Protein AF-A0A6V7W7N7-F1 (afdb_monomer_lite)

Foldseek 3Di:
DDPPQQDWDWDWDPDDPVDHIDIDTDCCSVPVDDLVCLCVVLVNPADAPLFDQCQCPDPVQAPDKDQFDDDCVSRVLVPDDPVSNVVVVVVCVVGGRHIDHNVVRVVVNVVSSVVSSVVSVVSSVVVVCVVPDDDPPPPPPDD

pLDDT: mean 85.54, std 13.91, range [35.19, 95.75]

Organism: Meloidogyne enterolobii (NCBI:txid390850)

Sequence (143 aa):
MIRRGNKLYELKVPKTHKSNEVIFRDSYNICPVALGQLVGAFDLQIQEKQFFPHMANNYNNYDITLPELPQKSEYLYGGMTPEKQKKFDQWYEQEKCNTFCLNEALAEYCLNDVQILTEALLAFRDKFMEISRPKNNTRSFRH

Radius of gyration: 22.19 Å; chains: 1; bounding box: 54×32×79 Å

Structure (mmCIF, N/CA/C/O backbone):
data_AF-A0A6V7W7N7-F1
#
_entry.id   AF-A0A6V7W7N7-F1
#
loop_
_atom_site.group_PDB
_atom_site.id
_atom_site.type_symbol
_atom_site.label_atom_id
_atom_site.label_alt_id
_atom_site.label_comp_id
_atom_site.label_asym_id
_atom_site.label_entity_id
_atom_site.label_seq_id
_atom_site.pdbx_PDB_ins_code
_atom_site.Cartn_x
_atom_site.Cartn_y
_atom_site.Cartn_z
_atom_site.occupancy
_atom_site.B_iso_or_equiv
_atom_site.auth_seq_id
_atom_site.auth_comp_id
_atom_site.auth_asym_id
_atom_site.auth_atom_id
_atom_site.pdbx_PDB_model_num
ATOM 1 N N . MET A 1 1 ? 15.776 20.511 -29.974 1.00 38.12 1 MET A N 1
ATOM 2 C CA . MET A 1 1 ? 14.855 19.452 -29.502 1.00 38.12 1 MET A CA 1
ATOM 3 C C . MET A 1 1 ? 15.416 18.864 -28.213 1.00 38.12 1 MET A C 1
ATOM 5 O O . MET A 1 1 ? 16.333 18.057 -28.267 1.00 38.12 1 MET A O 1
ATOM 9 N N . ILE A 1 2 ? 14.953 19.333 -27.052 1.00 35.19 2 ILE A N 1
ATOM 10 C CA . ILE A 1 2 ? 15.445 18.846 -25.756 1.00 35.19 2 ILE A CA 1
ATOM 11 C C . ILE A 1 2 ? 14.684 17.559 -25.430 1.00 35.19 2 ILE A C 1
ATOM 13 O O . ILE A 1 2 ? 13.539 17.610 -24.990 1.00 35.19 2 ILE A O 1
ATOM 17 N N . ARG A 1 3 ? 15.306 16.397 -25.652 1.00 40.59 3 ARG A N 1
ATOM 18 C CA . ARG A 1 3 ? 14.827 15.135 -25.077 1.00 40.59 3 ARG A CA 1
ATOM 19 C C . ARG A 1 3 ? 15.234 15.118 -23.606 1.00 40.59 3 ARG A C 1
ATOM 21 O O . ARG A 1 3 ? 16.334 14.687 -23.276 1.00 40.59 3 ARG A O 1
ATOM 28 N N . ARG A 1 4 ? 14.375 15.618 -22.716 1.00 43.69 4 ARG A N 1
ATOM 29 C CA . ARG A 1 4 ? 14.495 15.311 -21.284 1.00 43.69 4 ARG A CA 1
ATOM 30 C C . ARG A 1 4 ? 14.024 13.866 -21.100 1.00 43.69 4 ARG A C 1
ATOM 32 O O . ARG A 1 4 ? 12.854 13.634 -20.835 1.00 43.69 4 ARG A O 1
ATOM 39 N N . GLY A 1 5 ? 14.908 12.905 -21.373 1.00 53.19 5 GLY A N 1
ATOM 40 C CA . GLY A 1 5 ? 14.663 11.501 -21.038 1.00 53.19 5 GLY A CA 1
ATOM 41 C C . GLY A 1 5 ? 14.492 11.342 -19.526 1.00 53.19 5 GLY A C 1
ATOM 42 O O . GLY A 1 5 ? 15.041 12.147 -18.767 1.00 53.19 5 GLY A O 1
ATOM 43 N N . ASN A 1 6 ? 13.725 10.335 -19.100 1.00 57.12 6 ASN A N 1
ATOM 44 C CA . ASN A 1 6 ? 13.550 10.008 -17.685 1.00 57.12 6 ASN A CA 1
ATOM 45 C C . ASN A 1 6 ? 14.922 9.898 -17.008 1.00 57.12 6 ASN A C 1
ATOM 47 O O . ASN A 1 6 ? 15.801 9.169 -17.473 1.00 57.12 6 ASN A O 1
ATOM 51 N N . LYS A 1 7 ? 15.122 10.664 -15.931 1.00 61.66 7 LYS A N 1
ATOM 52 C CA . LYS A 1 7 ? 16.329 10.568 -15.111 1.00 61.66 7 LYS A CA 1
ATOM 53 C C . LYS A 1 7 ? 16.205 9.297 -14.282 1.00 61.66 7 LYS A C 1
ATOM 55 O O . LYS A 1 7 ? 15.437 9.262 -13.333 1.00 61.66 7 LYS A O 1
ATOM 60 N N . LEU A 1 8 ? 16.928 8.250 -14.660 1.00 66.06 8 LEU A N 1
ATOM 61 C CA . LEU A 1 8 ? 16.992 7.038 -13.855 1.00 66.06 8 LEU A CA 1
ATOM 62 C C . LEU A 1 8 ? 17.896 7.304 -12.648 1.00 66.06 8 LEU A C 1
ATOM 64 O O . LEU A 1 8 ? 19.111 7.431 -12.800 1.00 66.06 8 LEU A O 1
ATOM 68 N N . TYR A 1 9 ? 17.303 7.402 -11.462 1.00 73.25 9 TYR A N 1
ATOM 69 C CA . TYR A 1 9 ? 18.055 7.383 -10.213 1.00 73.25 9 TYR A CA 1
ATOM 70 C C . TYR A 1 9 ? 18.380 5.927 -9.865 1.00 73.25 9 TYR A C 1
ATOM 72 O O . TYR A 1 9 ? 17.480 5.114 -9.645 1.00 73.25 9 TYR A O 1
ATOM 80 N N . GLU A 1 10 ? 19.671 5.598 -9.869 1.00 82.25 10 GLU A N 1
ATOM 81 C CA . GLU A 1 10 ? 20.185 4.266 -9.555 1.00 82.25 10 GLU A CA 1
ATOM 82 C C . GLU A 1 10 ? 21.203 4.375 -8.416 1.00 82.25 10 GLU A C 1
ATOM 84 O O . GLU A 1 10 ? 22.182 5.116 -8.517 1.00 82.25 10 GLU A O 1
ATOM 89 N N . LEU A 1 11 ? 20.976 3.631 -7.331 1.00 87.31 11 LEU A N 1
ATOM 90 C CA . LEU A 1 11 ? 21.975 3.423 -6.286 1.00 87.31 11 LEU A CA 1
ATOM 91 C C . LEU A 1 11 ? 22.524 2.011 -6.432 1.00 87.31 11 LEU A C 1
ATOM 93 O O . LEU A 1 11 ? 21.790 1.028 -6.331 1.00 87.31 11 LEU A O 1
ATOM 97 N N . LYS A 1 12 ? 23.831 1.917 -6.647 1.00 90.81 12 LYS A N 1
ATOM 98 C CA . LYS A 1 12 ? 24.519 0.654 -6.874 1.00 90.81 12 LYS A CA 1
ATOM 99 C C . LYS A 1 12 ? 25.432 0.328 -5.700 1.00 90.81 12 LYS A C 1
ATOM 101 O O . LYS A 1 12 ? 26.379 1.060 -5.424 1.00 90.81 12 LYS A O 1
ATOM 106 N N . VAL A 1 13 ? 25.169 -0.797 -5.045 1.00 92.12 13 VAL A N 1
ATOM 107 C CA . VAL A 1 13 ? 26.063 -1.399 -4.055 1.00 92.12 13 VAL A CA 1
ATOM 108 C C . VAL A 1 13 ? 26.880 -2.470 -4.778 1.00 92.12 13 VAL A C 1
ATOM 110 O O . VAL A 1 13 ? 26.313 -3.483 -5.199 1.00 92.12 13 VAL A O 1
ATOM 113 N N . PRO A 1 14 ? 28.189 -2.252 -4.994 1.00 90.06 14 PRO A N 1
ATOM 114 C CA . PRO A 1 14 ? 29.004 -3.164 -5.779 1.00 90.06 14 PRO A CA 1
ATOM 115 C C . PRO A 1 14 ? 29.182 -4.505 -5.065 1.00 90.06 14 PRO A C 1
ATOM 117 O O . PRO A 1 14 ? 29.163 -4.598 -3.836 1.00 90.06 14 PRO A O 1
ATOM 120 N N . LYS A 1 15 ? 29.406 -5.549 -5.864 1.00 94.25 15 LYS A N 1
ATOM 121 C CA . LYS A 1 15 ? 29.745 -6.880 -5.364 1.00 94.25 15 LYS A CA 1
ATOM 122 C C . LYS A 1 15 ? 30.997 -6.819 -4.485 1.00 94.25 15 LYS A C 1
ATOM 124 O O . LYS A 1 15 ? 31.994 -6.201 -4.857 1.00 94.25 15 LYS A O 1
ATOM 129 N N . THR A 1 16 ? 30.973 -7.532 -3.365 1.00 93.25 16 THR A N 1
ATOM 130 C CA . THR A 1 16 ? 32.163 -7.787 -2.544 1.00 93.25 16 THR A CA 1
ATOM 131 C C . THR A 1 16 ? 32.495 -9.278 -2.554 1.00 93.25 16 THR A C 1
ATOM 133 O O . THR A 1 16 ? 31.750 -10.097 -3.092 1.00 93.25 16 THR A O 1
ATOM 136 N N . HIS A 1 17 ? 33.594 -9.676 -1.912 1.00 90.75 17 HIS A N 1
ATOM 137 C CA . HIS A 1 17 ? 33.873 -11.099 -1.687 1.00 90.75 17 HIS A CA 1
ATOM 138 C C . HIS A 1 17 ? 32.817 -11.799 -0.810 1.00 90.75 17 HIS A C 1
ATOM 140 O O . HIS A 1 17 ? 32.744 -13.023 -0.829 1.00 90.75 17 HIS A O 1
ATOM 146 N N . LYS A 1 18 ? 32.009 -11.045 -0.049 1.00 92.06 18 LYS A N 1
ATOM 147 C CA . LYS A 1 18 ? 31.011 -11.574 0.896 1.00 92.06 18 LYS A CA 1
ATOM 148 C C . LYS A 1 18 ? 29.558 -11.321 0.475 1.00 92.06 18 LYS A C 1
ATOM 150 O O . LYS A 1 18 ? 28.654 -11.817 1.137 1.00 92.06 18 LYS A O 1
ATOM 155 N N . SER A 1 19 ? 29.311 -10.547 -0.583 1.00 89.50 19 SER A N 1
ATOM 156 C CA . SER A 1 19 ? 27.960 -10.134 -0.978 1.00 89.50 19 SER A CA 1
ATOM 157 C C . SER A 1 19 ? 27.835 -9.912 -2.482 1.00 89.50 19 SER A C 1
ATOM 159 O O . SER A 1 19 ? 28.779 -9.477 -3.142 1.00 89.50 19 SER A O 1
ATOM 161 N N . ASN A 1 20 ? 26.643 -10.181 -3.014 1.00 93.25 20 ASN A N 1
ATOM 162 C CA . ASN A 1 20 ? 26.303 -9.879 -4.401 1.00 93.25 20 ASN A CA 1
ATOM 163 C C . ASN A 1 20 ? 26.120 -8.374 -4.626 1.00 93.25 20 ASN A C 1
ATOM 165 O O . ASN A 1 20 ? 25.958 -7.598 -3.685 1.00 93.25 20 ASN A O 1
ATOM 169 N N . GLU A 1 21 ? 26.152 -7.984 -5.898 1.00 95.00 21 GLU A N 1
ATOM 170 C CA . GLU A 1 21 ? 25.774 -6.641 -6.322 1.00 95.00 21 GLU A CA 1
ATOM 171 C C . GLU A 1 21 ? 24.279 -6.410 -6.075 1.00 95.00 21 GLU A C 1
ATOM 173 O O . GLU A 1 21 ? 23.456 -7.275 -6.379 1.00 95.00 21 GLU A O 1
ATOM 178 N N . VAL A 1 22 ? 23.939 -5.236 -5.545 1.00 93.12 22 VAL A N 1
ATOM 179 C CA . VAL A 1 22 ? 22.554 -4.800 -5.345 1.00 93.12 22 VAL A CA 1
ATOM 180 C C . VAL A 1 22 ? 22.359 -3.473 -6.057 1.00 93.12 22 VAL A C 1
ATOM 182 O O . VAL A 1 22 ? 23.172 -2.558 -5.926 1.00 93.12 22 VAL A O 1
ATOM 185 N N . ILE A 1 23 ? 21.275 -3.371 -6.817 1.00 90.25 23 ILE A N 1
ATOM 186 C CA . ILE A 1 23 ? 20.918 -2.164 -7.552 1.00 90.25 23 ILE A CA 1
ATOM 187 C C . ILE A 1 23 ? 19.529 -1.731 -7.099 1.00 90.25 23 ILE A C 1
ATOM 189 O O . ILE A 1 23 ? 18.555 -2.451 -7.312 1.00 90.25 23 ILE A O 1
ATOM 193 N N . PHE A 1 24 ? 19.440 -0.544 -6.511 1.00 89.75 24 PHE A N 1
ATOM 194 C CA . PHE A 1 24 ? 18.174 0.094 -6.183 1.00 89.75 24 PHE A CA 1
ATOM 195 C C . PHE A 1 24 ? 17.767 1.003 -7.334 1.00 89.75 24 PHE A C 1
ATOM 197 O O . PHE A 1 24 ? 18.534 1.877 -7.748 1.00 89.75 24 PHE A O 1
ATOM 204 N N . ARG A 1 25 ? 16.553 0.792 -7.838 1.00 88.12 25 ARG A N 1
ATOM 205 C CA . ARG A 1 25 ? 15.942 1.618 -8.876 1.00 88.12 25 ARG A CA 1
ATOM 206 C C . ARG A 1 25 ? 14.614 2.138 -8.377 1.00 88.12 25 ARG A C 1
ATOM 208 O O . ARG A 1 25 ? 13.845 1.398 -7.775 1.00 88.12 25 ARG A O 1
ATOM 215 N N . ASP A 1 26 ? 14.355 3.397 -8.677 1.00 86.69 26 ASP A N 1
ATOM 216 C CA . ASP A 1 26 ? 13.064 4.012 -8.419 1.00 86.69 26 ASP A CA 1
ATOM 217 C C . ASP A 1 26 ? 12.103 3.694 -9.575 1.00 86.69 26 ASP A C 1
ATOM 219 O O . ASP A 1 26 ? 12.321 4.096 -10.726 1.00 86.69 26 ASP A O 1
ATOM 223 N N . SER A 1 27 ? 11.056 2.933 -9.249 1.00 84.50 27 SER A N 1
ATOM 224 C CA . SER A 1 27 ? 10.019 2.486 -10.177 1.00 84.50 27 SER A CA 1
ATOM 225 C C . SER A 1 27 ? 9.266 3.647 -10.819 1.00 84.50 27 SER A C 1
ATOM 227 O O . SER A 1 27 ? 8.857 3.523 -11.973 1.00 84.50 27 SER A O 1
ATOM 229 N N . TYR A 1 28 ? 9.153 4.793 -10.142 1.00 85.19 28 TYR A N 1
ATOM 230 C CA . TYR A 1 28 ? 8.441 5.962 -10.653 1.00 85.19 28 TYR A CA 1
ATOM 231 C C . TYR A 1 28 ? 9.142 6.582 -11.872 1.00 85.19 28 TYR A C 1
ATOM 233 O O . TYR A 1 28 ? 8.486 7.077 -12.788 1.00 85.19 28 TYR A O 1
ATOM 241 N N . ASN A 1 29 ? 10.475 6.474 -11.962 1.00 82.88 29 ASN A N 1
ATOM 242 C CA . ASN A 1 29 ? 11.220 6.921 -13.151 1.00 82.88 29 ASN A CA 1
ATOM 243 C C . ASN A 1 29 ? 10.967 6.040 -14.383 1.00 82.88 29 ASN A C 1
ATOM 245 O O . ASN A 1 29 ? 11.243 6.454 -15.512 1.00 82.88 29 ASN A O 1
ATOM 249 N N . ILE A 1 30 ? 10.484 4.816 -14.172 1.00 78.25 30 ILE A N 1
ATOM 250 C CA . ILE A 1 30 ? 10.193 3.847 -15.231 1.00 78.25 30 ILE A CA 1
ATOM 251 C C . ILE A 1 30 ? 8.709 3.918 -15.600 1.00 78.25 30 ILE A C 1
ATOM 253 O O . ILE A 1 30 ? 8.370 3.979 -16.781 1.00 78.25 30 ILE A O 1
ATOM 257 N N . CYS A 1 31 ? 7.836 3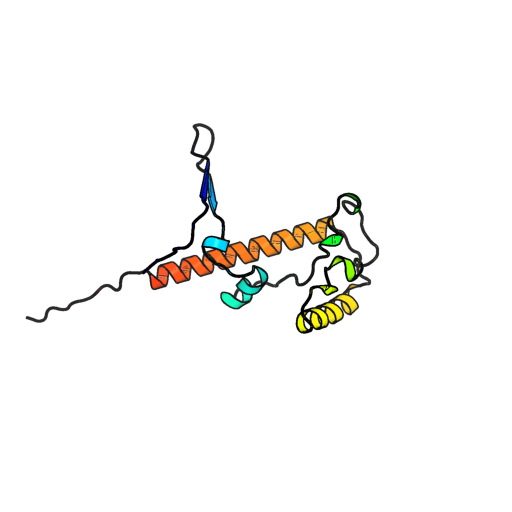.962 -14.594 1.00 82.19 31 CYS A N 1
ATOM 258 C CA . CYS A 1 31 ? 6.391 4.032 -14.732 1.00 82.19 31 CYS A CA 1
ATOM 259 C C . CYS A 1 31 ? 5.845 5.161 -13.836 1.00 82.19 31 CYS A C 1
ATOM 261 O O . CYS A 1 31 ? 5.594 4.930 -12.652 1.00 82.19 31 CYS A O 1
ATOM 263 N N . PRO A 1 32 ? 5.671 6.389 -14.367 1.00 84.06 32 PRO A N 1
ATOM 264 C CA . PRO A 1 32 ? 5.247 7.553 -13.586 1.00 84.06 32 PRO A CA 1
ATOM 265 C C . PRO A 1 32 ? 3.726 7.551 -13.364 1.00 84.06 32 PRO A C 1
ATOM 267 O O . PRO A 1 32 ? 3.010 8.452 -13.798 1.00 84.06 32 PRO A O 1
ATOM 270 N N . VAL A 1 33 ? 3.223 6.502 -12.719 1.00 86.44 33 VAL A N 1
ATOM 271 C CA . VAL A 1 33 ? 1.804 6.279 -12.417 1.00 86.44 33 VAL A CA 1
ATOM 272 C C . VAL A 1 33 ? 1.667 6.048 -10.914 1.00 86.44 33 VAL A C 1
ATOM 274 O O . VAL A 1 33 ? 2.540 5.446 -10.290 1.00 86.44 33 VAL A O 1
ATOM 277 N N . ALA A 1 34 ? 0.594 6.559 -10.308 1.00 87.44 34 ALA A N 1
ATOM 278 C CA . ALA A 1 34 ? 0.325 6.318 -8.893 1.00 87.44 34 ALA A CA 1
ATOM 279 C C . ALA A 1 34 ? 0.081 4.820 -8.641 1.00 87.44 34 ALA A C 1
ATOM 281 O O . ALA A 1 34 ? -0.568 4.164 -9.451 1.00 87.44 34 ALA A O 1
ATOM 282 N N . LEU A 1 35 ? 0.543 4.292 -7.504 1.00 88.12 35 LEU A N 1
ATOM 283 C CA . LEU A 1 35 ? 0.470 2.857 -7.195 1.00 88.12 35 LEU A CA 1
ATOM 284 C C . LEU A 1 35 ? -0.955 2.291 -7.330 1.00 88.12 35 LEU A C 1
ATOM 286 O O . LEU A 1 35 ? -1.163 1.333 -8.067 1.00 88.12 35 LEU A O 1
ATOM 290 N N . GLY A 1 36 ? -1.951 2.959 -6.740 1.00 83.06 36 GLY A N 1
ATOM 291 C CA . GLY A 1 36 ? -3.366 2.569 -6.849 1.00 83.06 36 GLY A CA 1
ATOM 292 C C . GLY A 1 36 ? -3.997 2.763 -8.236 1.00 83.06 36 GLY A C 1
ATOM 293 O O . GLY A 1 36 ? -5.164 2.468 -8.426 1.00 83.06 36 GLY A O 1
ATOM 294 N N . GLN A 1 37 ? -3.271 3.296 -9.221 1.00 88.00 37 GLN A N 1
ATOM 295 C CA . GLN A 1 37 ? -3.721 3.334 -10.619 1.00 88.00 37 GLN A CA 1
ATOM 296 C C . GLN A 1 37 ? -3.076 2.228 -11.463 1.00 88.00 37 GLN A C 1
ATOM 298 O O . GLN A 1 37 ? -3.533 1.972 -12.576 1.00 88.00 37 GLN A O 1
ATOM 303 N N . LEU A 1 38 ? -2.029 1.563 -10.957 1.00 89.88 38 LEU A N 1
ATOM 304 C CA . LEU A 1 38 ? -1.308 0.528 -11.698 1.00 89.88 38 LEU A CA 1
ATOM 305 C C . LEU A 1 38 ? -2.159 -0.719 -11.940 1.00 89.88 38 LEU A C 1
ATOM 307 O O . LEU A 1 38 ? -2.046 -1.315 -13.010 1.00 89.88 38 LEU A O 1
ATOM 311 N N . VAL A 1 39 ? -3.037 -1.072 -10.996 1.00 89.19 39 VAL A N 1
ATOM 312 C CA . VAL A 1 39 ? -3.953 -2.215 -11.129 1.00 89.19 39 VAL A CA 1
ATOM 313 C C . VAL A 1 39 ? -4.826 -2.051 -12.370 1.00 89.19 39 VAL A C 1
ATOM 315 O O . VAL A 1 39 ? -4.797 -2.903 -13.253 1.00 89.19 39 VAL A O 1
ATOM 318 N N . GLY A 1 40 ? -5.514 -0.913 -12.502 1.00 88.12 40 GLY A N 1
ATOM 319 C CA . GLY A 1 40 ? -6.324 -0.615 -13.685 1.00 88.12 40 GLY A CA 1
ATOM 320 C C . GLY A 1 40 ? -5.501 -0.375 -14.956 1.00 88.12 40 GLY A C 1
ATOM 321 O O . GLY A 1 40 ? -5.924 -0.759 -16.042 1.00 88.12 40 GLY A O 1
ATOM 322 N N . ALA A 1 41 ? -4.312 0.229 -14.851 1.00 89.38 41 ALA A N 1
ATOM 323 C CA . ALA A 1 41 ? -3.470 0.524 -16.014 1.00 89.38 41 ALA A CA 1
ATOM 324 C C . ALA A 1 41 ? -2.916 -0.737 -16.704 1.00 89.38 41 ALA A C 1
ATOM 326 O O . ALA A 1 41 ? -2.736 -0.741 -17.924 1.00 89.38 41 ALA A O 1
ATOM 327 N N . PHE A 1 42 ? -2.639 -1.792 -15.933 1.00 89.75 42 PHE A N 1
ATOM 328 C CA . PHE A 1 42 ? -2.115 -3.064 -16.436 1.00 89.75 42 PHE A CA 1
ATOM 329 C C . PHE A 1 42 ? -3.131 -4.212 -16.408 1.00 89.75 42 PHE A C 1
ATOM 331 O O . PHE A 1 42 ? -2.763 -5.321 -16.788 1.00 89.75 42 PHE A O 1
ATOM 338 N N . ASP A 1 43 ? -4.385 -3.941 -16.027 1.00 90.94 43 ASP A N 1
ATOM 339 C CA . ASP A 1 43 ? -5.462 -4.935 -15.888 1.00 90.94 43 ASP A CA 1
ATOM 340 C C . ASP A 1 43 ? -5.083 -6.094 -14.940 1.00 90.94 43 ASP A C 1
ATOM 342 O O . ASP A 1 43 ? -5.286 -7.281 -15.215 1.00 90.94 43 ASP A O 1
ATOM 346 N N . LEU A 1 44 ? -4.450 -5.740 -13.814 1.00 89.62 44 LEU A N 1
ATOM 347 C CA . LEU A 1 44 ? -3.949 -6.701 -12.834 1.00 89.62 44 LEU A CA 1
ATOM 348 C C . LEU A 1 44 ? -5.105 -7.313 -12.038 1.00 89.62 44 LEU A C 1
ATOM 350 O O . LEU A 1 44 ? -5.983 -6.610 -11.542 1.00 89.62 44 LEU A O 1
ATOM 354 N N . GLN A 1 45 ? -5.054 -8.627 -11.827 1.00 89.25 45 GLN A N 1
ATOM 355 C CA . GLN A 1 45 ? -6.038 -9.367 -11.030 1.00 89.25 45 GLN A CA 1
ATOM 356 C C . GLN A 1 45 ? -5.693 -9.314 -9.531 1.00 89.25 45 GLN A C 1
ATOM 358 O O . GLN A 1 45 ? -5.545 -10.343 -8.875 1.00 89.25 45 GLN A O 1
ATOM 363 N N . ILE A 1 46 ? -5.502 -8.104 -8.999 1.00 84.12 46 ILE A N 1
ATOM 364 C CA . ILE A 1 46 ? -5.137 -7.861 -7.598 1.00 84.12 46 ILE A CA 1
ATOM 365 C C . ILE A 1 46 ? -6.259 -7.080 -6.930 1.00 84.12 46 ILE A C 1
ATOM 367 O O . ILE A 1 46 ? -6.705 -6.052 -7.435 1.00 84.12 46 ILE A O 1
ATOM 371 N N . GLN A 1 47 ? -6.696 -7.553 -5.767 1.00 80.50 47 GLN A N 1
ATOM 372 C CA . GLN A 1 47 ? -7.627 -6.804 -4.940 1.00 80.50 47 GLN A CA 1
ATOM 373 C C . GLN A 1 47 ? -6.879 -5.673 -4.230 1.00 80.50 47 GLN A C 1
ATOM 375 O O . GLN A 1 47 ? -5.978 -5.920 -3.428 1.00 80.50 47 GLN A O 1
ATOM 380 N N . GLU A 1 48 ? -7.262 -4.430 -4.512 1.00 72.94 48 GLU A N 1
ATOM 381 C CA . GLU A 1 48 ? -6.745 -3.266 -3.794 1.00 72.94 48 GLU A CA 1
ATOM 382 C C . GLU A 1 48 ? -7.330 -3.207 -2.383 1.00 72.94 48 GLU A C 1
ATOM 384 O O . GLU A 1 48 ? -8.555 -3.228 -2.200 1.00 72.94 48 GLU A O 1
ATOM 389 N N . LYS A 1 49 ? -6.465 -3.060 -1.375 1.00 73.25 49 LYS A N 1
ATOM 390 C CA . LYS A 1 49 ? -6.923 -2.682 -0.039 1.00 73.25 49 LYS A CA 1
ATOM 391 C C . LYS A 1 49 ? -7.180 -1.177 -0.025 1.00 73.25 49 LYS A C 1
ATOM 393 O O . LYS A 1 49 ? -6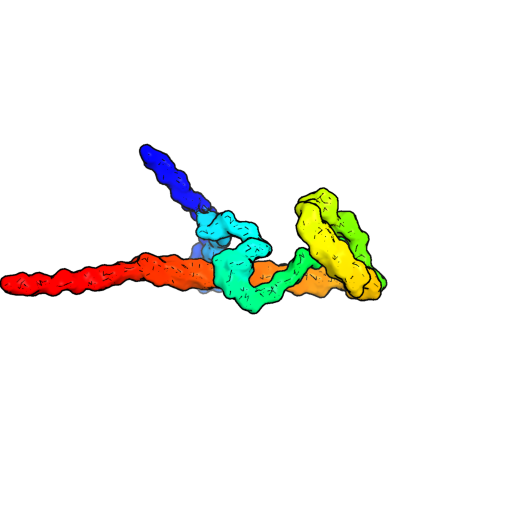.264 -0.365 -0.071 1.00 73.25 49 LYS A O 1
ATOM 398 N N . GLN A 1 50 ? -8.458 -0.809 -0.010 1.00 70.75 50 GLN A N 1
ATOM 399 C CA . GLN A 1 50 ? -8.881 0.534 -0.416 1.00 70.75 50 GLN A CA 1
ATOM 400 C C . GLN A 1 50 ? -8.483 1.650 0.564 1.00 70.75 50 GLN A C 1
ATOM 402 O O . GLN A 1 50 ? -8.251 2.782 0.126 1.00 70.75 50 GLN A O 1
ATOM 407 N N . PHE A 1 51 ? -8.414 1.366 1.872 1.00 90.06 51 PHE A N 1
ATOM 408 C CA . PHE A 1 51 ? -8.270 2.405 2.897 1.00 90.06 51 PHE A CA 1
ATOM 409 C C . PHE A 1 51 ? -7.376 1.978 4.067 1.00 90.06 51 PHE A C 1
ATOM 411 O O . PHE A 1 51 ? -7.609 0.951 4.703 1.00 90.06 51 PHE A O 1
ATOM 418 N N . PHE A 1 52 ? -6.381 2.813 4.380 1.00 92.81 52 PHE A N 1
ATOM 419 C CA . PHE A 1 52 ? -5.478 2.658 5.520 1.00 92.81 52 PHE A CA 1
ATOM 420 C C . PHE A 1 52 ? -5.437 3.958 6.351 1.00 92.81 52 PHE A C 1
ATOM 422 O O . PHE A 1 52 ? -5.403 5.047 5.769 1.00 92.81 52 PHE A O 1
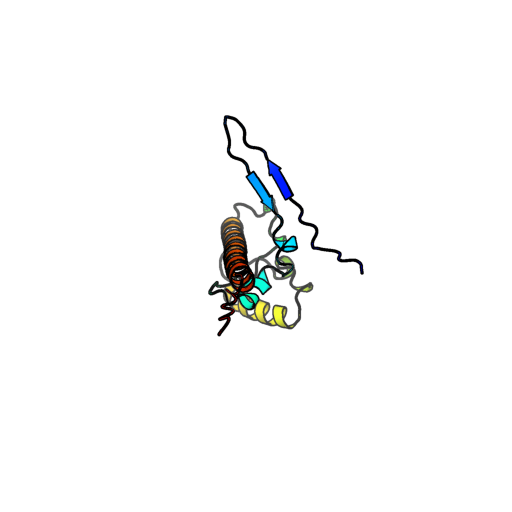ATOM 429 N N . PRO A 1 53 ? -5.462 3.887 7.696 1.00 94.25 53 PRO A N 1
ATOM 430 C CA . PRO A 1 53 ? -5.469 5.065 8.562 1.00 94.25 53 PRO A CA 1
ATOM 431 C C . PRO A 1 53 ? -4.055 5.642 8.711 1.00 94.25 53 PRO A C 1
ATOM 433 O O . PRO A 1 53 ? -3.351 5.388 9.687 1.00 94.25 53 PRO A O 1
ATOM 436 N N . HIS A 1 54 ? -3.621 6.426 7.725 1.00 92.75 54 HIS A N 1
ATOM 437 C CA . HIS A 1 54 ? -2.266 6.981 7.663 1.00 92.75 54 HIS A CA 1
ATOM 438 C C . HIS A 1 54 ? -1.847 7.777 8.908 1.00 92.75 54 HIS A C 1
ATOM 440 O O . HIS A 1 54 ? -0.690 7.688 9.310 1.00 92.75 54 HIS A O 1
ATOM 446 N N . MET A 1 55 ? -2.757 8.531 9.530 1.00 93.00 55 MET A N 1
ATOM 447 C CA . MET A 1 55 ? -2.431 9.333 10.722 1.00 93.00 55 MET A CA 1
ATOM 448 C C . MET A 1 55 ? -2.332 8.482 11.995 1.00 93.00 55 MET A C 1
ATOM 450 O O . MET A 1 55 ? -1.600 8.835 12.924 1.00 93.00 55 MET A O 1
ATOM 454 N N . ALA A 1 56 ? -2.981 7.313 12.003 1.00 91.94 56 ALA A N 1
ATOM 455 C CA . ALA A 1 56 ? -2.891 6.373 13.110 1.00 91.94 56 ALA A CA 1
ATOM 456 C C . ALA A 1 56 ? -1.534 5.655 13.145 1.00 91.94 56 ALA A C 1
ATOM 458 O O . ALA A 1 56 ? -1.212 5.047 14.162 1.00 91.94 56 ALA A O 1
ATOM 459 N N . ASN A 1 57 ? -0.732 5.740 12.075 1.00 91.62 57 ASN A N 1
ATOM 460 C CA . ASN A 1 57 ? 0.606 5.162 11.994 1.00 91.62 57 ASN A CA 1
ATOM 461 C C . ASN A 1 57 ? 1.630 5.971 12.810 1.00 91.62 57 ASN A C 1
ATOM 463 O O . ASN A 1 57 ? 2.478 6.685 12.272 1.00 91.62 57 ASN A O 1
ATOM 467 N N . ASN A 1 58 ? 1.523 5.883 14.131 1.00 89.19 58 ASN A N 1
ATOM 468 C CA . ASN A 1 58 ? 2.430 6.515 15.076 1.00 89.19 58 ASN A CA 1
ATOM 469 C C . ASN A 1 58 ? 2.835 5.522 16.172 1.00 89.19 58 ASN A C 1
ATOM 471 O O . ASN A 1 58 ? 2.136 4.543 16.427 1.00 89.19 58 ASN A O 1
ATOM 475 N N . TYR A 1 59 ? 3.964 5.795 16.835 1.00 87.62 59 TYR A N 1
ATOM 476 C CA . TYR A 1 59 ? 4.559 4.849 17.782 1.00 87.62 59 TYR A CA 1
ATOM 477 C C . TYR A 1 59 ? 3.635 4.476 18.948 1.00 87.62 59 TYR A C 1
ATOM 479 O O . TYR A 1 59 ? 3.681 3.354 19.438 1.00 87.62 59 TYR A O 1
ATOM 487 N N . ASN A 1 60 ? 2.765 5.398 19.360 1.00 88.38 60 ASN A N 1
ATOM 488 C CA . ASN A 1 60 ? 1.859 5.185 20.484 1.00 88.38 60 ASN A CA 1
ATOM 489 C C . ASN A 1 60 ? 0.719 4.216 20.155 1.00 88.38 60 ASN A C 1
ATOM 491 O O . ASN A 1 60 ? 0.072 3.740 21.078 1.00 88.38 60 ASN A O 1
ATOM 495 N N . ASN A 1 61 ? 0.469 3.943 18.872 1.00 88.12 61 ASN A N 1
ATOM 496 C CA . ASN A 1 61 ? -0.600 3.061 18.413 1.00 88.12 61 ASN A CA 1
ATOM 497 C C . ASN A 1 61 ? -0.100 1.655 18.037 1.00 88.12 61 ASN A C 1
ATOM 499 O O . ASN A 1 61 ? -0.916 0.796 17.699 1.00 88.12 61 ASN A O 1
ATOM 503 N N . TYR A 1 62 ? 1.215 1.406 18.068 1.00 89.12 62 TYR A N 1
ATOM 504 C CA . TYR A 1 62 ? 1.758 0.065 17.844 1.00 89.12 62 TYR A CA 1
ATOM 505 C C . TYR A 1 62 ? 1.448 -0.857 19.019 1.00 89.12 62 TYR A C 1
ATOM 507 O O . TYR A 1 62 ? 1.378 -0.421 20.165 1.00 89.12 62 TYR A O 1
ATOM 515 N N . ASP A 1 63 ? 1.262 -2.141 18.710 1.00 91.44 63 ASP A N 1
ATOM 516 C CA . ASP A 1 63 ? 0.950 -3.198 19.683 1.00 91.44 63 ASP A CA 1
ATOM 517 C C . ASP A 1 63 ? -0.356 -2.973 20.475 1.00 91.44 63 ASP A C 1
ATOM 519 O O . ASP A 1 63 ? -0.627 -3.660 21.460 1.00 91.44 63 ASP A O 1
ATOM 523 N N . ILE A 1 64 ? -1.203 -2.043 20.019 1.00 91.25 64 ILE A N 1
ATOM 524 C CA . ILE A 1 64 ? -2.532 -1.780 20.571 1.00 91.25 64 ILE A CA 1
ATOM 525 C C . ILE A 1 64 ? -3.590 -2.324 19.614 1.00 91.25 64 ILE A C 1
ATOM 527 O O . ILE A 1 64 ? -3.569 -2.067 18.410 1.00 91.25 64 ILE A O 1
ATOM 531 N N . THR A 1 65 ? -4.557 -3.048 20.178 1.00 92.94 65 THR A N 1
ATOM 532 C CA . THR A 1 65 ? -5.794 -3.405 19.480 1.00 92.94 65 THR A CA 1
ATOM 533 C C . THR A 1 65 ? -6.895 -2.449 19.910 1.00 92.94 65 THR A C 1
ATOM 535 O O . THR A 1 65 ? -7.237 -2.369 21.091 1.00 92.94 65 THR A O 1
ATOM 538 N N . LEU A 1 66 ? -7.440 -1.711 18.951 1.00 91.69 66 LEU A N 1
ATOM 539 C CA . LEU A 1 66 ? -8.610 -0.873 19.153 1.00 91.69 66 LEU A CA 1
ATOM 540 C C . LEU A 1 66 ? -9.879 -1.729 19.029 1.00 91.69 66 LEU A C 1
ATOM 542 O O . LEU A 1 66 ? -9.926 -2.641 18.197 1.00 91.69 66 LEU A O 1
ATOM 546 N N . PRO A 1 67 ? -10.922 -1.443 19.827 1.00 93.31 67 PRO A N 1
ATOM 547 C CA . PRO A 1 67 ? -12.185 -2.175 19.758 1.00 93.31 67 PRO A CA 1
ATOM 548 C C . PRO A 1 67 ? -12.933 -1.948 18.436 1.00 93.31 67 PRO A C 1
ATOM 550 O O . PRO A 1 67 ? -13.746 -2.777 18.048 1.00 93.31 67 PRO A O 1
ATOM 553 N N . GLU A 1 68 ? -12.648 -0.837 17.759 1.00 94.75 68 GLU A N 1
ATOM 554 C CA . GLU A 1 68 ? -13.319 -0.354 16.554 1.00 94.75 68 GLU A CA 1
ATOM 555 C C . GLU A 1 68 ? -12.288 0.268 15.598 1.00 94.75 68 GLU A C 1
ATOM 557 O O . GLU A 1 68 ? -11.141 0.527 15.989 1.00 94.75 68 GLU A O 1
ATOM 562 N N . LEU A 1 69 ? -12.693 0.548 14.354 1.00 94.69 69 LEU A N 1
ATOM 563 C CA . LEU A 1 69 ? -11.831 1.239 13.395 1.00 94.69 69 LEU A CA 1
ATOM 564 C C . LEU A 1 69 ? -11.434 2.649 13.884 1.00 94.69 69 LEU A C 1
ATOM 566 O O . LEU A 1 69 ? -12.220 3.330 14.549 1.00 94.69 69 LEU A O 1
ATOM 570 N N . PRO A 1 70 ? -10.238 3.141 13.501 1.00 94.75 70 PRO A N 1
ATOM 571 C CA . PRO A 1 70 ? -9.840 4.525 13.729 1.00 94.75 70 PRO A CA 1
ATOM 572 C C . PRO A 1 70 ? -10.838 5.528 13.150 1.00 94.75 70 PRO A C 1
ATOM 574 O O . PRO A 1 70 ? -11.540 5.248 12.185 1.00 94.75 70 PRO A O 1
ATOM 577 N N . GLN A 1 71 ? -10.861 6.740 13.699 1.00 94.62 71 GLN A N 1
ATOM 578 C CA . GLN A 1 71 ? -11.745 7.806 13.223 1.00 94.62 71 GLN A CA 1
ATOM 579 C C . GLN A 1 71 ? -11.483 8.151 11.751 1.00 94.62 71 GLN A C 1
ATOM 581 O O . GLN A 1 71 ? -10.352 8.079 11.276 1.00 94.62 71 GLN A O 1
ATOM 586 N N . LYS A 1 72 ? -12.502 8.639 11.030 1.00 94.69 72 LYS A N 1
ATOM 587 C CA . LYS A 1 72 ? -12.373 9.034 9.609 1.00 94.69 72 LYS A CA 1
ATOM 588 C C . LYS A 1 72 ? -11.232 10.029 9.347 1.00 94.69 72 LYS A C 1
ATOM 590 O O . LYS A 1 72 ? -10.602 9.984 8.291 1.00 94.69 72 LYS A O 1
ATOM 595 N N . SER A 1 73 ? -10.947 10.919 10.301 1.00 93.38 73 SER A N 1
ATOM 596 C CA . SER A 1 73 ? -9.819 11.860 10.232 1.00 93.38 73 SER A CA 1
ATOM 597 C C . SER A 1 73 ? -8.474 11.157 10.058 1.00 93.38 73 SER A C 1
ATOM 599 O O . SER A 1 73 ? -7.600 11.680 9.368 1.00 93.38 73 SER A O 1
ATOM 601 N N . GLU A 1 74 ? -8.335 9.948 10.607 1.00 94.50 74 GLU A N 1
ATOM 602 C CA . GLU A 1 74 ? -7.095 9.180 10.561 1.00 94.50 74 GLU A CA 1
ATOM 603 C C . GLU A 1 74 ? -6.758 8.670 9.154 1.00 94.50 74 GLU A C 1
ATOM 605 O O . GLU A 1 74 ? -5.605 8.369 8.853 1.00 94.50 74 GLU A O 1
ATOM 610 N N . TYR A 1 75 ? -7.751 8.630 8.262 1.00 94.81 75 TYR A N 1
ATOM 611 C CA . TYR A 1 75 ? -7.634 8.166 6.878 1.00 94.81 75 TYR A CA 1
ATOM 612 C C . TYR A 1 75 ? -7.366 9.295 5.878 1.00 94.81 75 TYR A C 1
ATOM 614 O O . TYR A 1 75 ? -7.465 9.077 4.672 1.00 94.81 75 TYR A O 1
ATOM 622 N N . LEU A 1 76 ? -7.070 10.516 6.346 1.00 92.94 76 LEU A N 1
ATOM 623 C CA . LEU A 1 76 ? -6.956 11.706 5.490 1.00 92.94 76 LEU A CA 1
ATOM 624 C C . LEU A 1 76 ? -8.237 11.969 4.676 1.00 92.94 76 LEU A C 1
ATOM 626 O O . LEU A 1 76 ? -8.185 12.469 3.552 1.00 92.94 76 LEU A O 1
ATOM 630 N N . TYR A 1 77 ? -9.403 11.650 5.248 1.00 93.19 77 TYR A N 1
ATOM 631 C CA . TYR A 1 77 ? -10.706 11.741 4.579 1.00 93.19 77 TYR A CA 1
ATOM 632 C C . TYR A 1 77 ? -10.977 13.114 3.935 1.00 93.19 77 TYR A C 1
ATOM 634 O O . TYR A 1 77 ? -11.505 13.197 2.825 1.00 93.19 77 TYR A O 1
ATOM 642 N N . GLY A 1 78 ? -10.551 14.202 4.585 1.00 92.25 78 GLY A N 1
ATOM 643 C CA . GLY A 1 78 ? -10.699 15.564 4.059 1.00 92.25 78 GLY A CA 1
ATOM 644 C C . GLY A 1 78 ? -9.903 15.849 2.777 1.00 92.25 78 GLY A C 1
ATOM 645 O O . GLY A 1 78 ? -10.250 16.772 2.049 1.00 92.25 78 GLY A O 1
ATOM 646 N N . GLY A 1 79 ? -8.865 15.060 2.480 1.00 89.81 79 GLY A N 1
ATOM 647 C CA . GLY A 1 79 ? -8.072 15.160 1.251 1.00 89.81 79 GLY A CA 1
ATOM 648 C C . GLY A 1 79 ? -8.546 14.243 0.119 1.00 89.81 79 GLY A C 1
ATOM 649 O O . GLY A 1 79 ? -7.974 14.268 -0.970 1.00 89.81 79 GLY A O 1
ATOM 650 N N . MET A 1 80 ? -9.563 13.410 0.355 1.00 92.19 80 MET A N 1
ATOM 651 C CA . MET A 1 80 ? -10.109 12.513 -0.662 1.00 92.19 80 MET A CA 1
ATOM 652 C C . MET A 1 80 ? -11.015 13.266 -1.647 1.00 92.19 80 MET A C 1
ATOM 654 O O . MET A 1 80 ? -11.705 14.216 -1.286 1.00 92.19 80 MET A O 1
ATOM 658 N N . THR A 1 81 ? -11.060 12.811 -2.903 1.00 92.12 81 THR A N 1
ATOM 659 C CA . THR A 1 81 ? -12.037 13.313 -3.883 1.00 92.12 81 THR A CA 1
ATOM 660 C C . THR A 1 81 ? -13.463 12.918 -3.475 1.00 92.12 81 THR A C 1
ATOM 662 O O . THR A 1 81 ? -13.627 11.894 -2.810 1.00 92.12 81 THR A O 1
ATOM 665 N N . PRO A 1 82 ? -14.514 13.635 -3.918 1.00 95.00 82 PRO A N 1
ATOM 666 C CA . PRO A 1 82 ? -15.899 13.293 -3.571 1.00 95.00 82 PRO A CA 1
ATOM 667 C C . PRO A 1 82 ? -16.291 11.851 -3.932 1.00 95.00 82 PRO A C 1
ATOM 669 O O . PRO A 1 82 ? -17.006 11.182 -3.188 1.00 95.00 82 PRO A O 1
ATOM 672 N N . GLU A 1 83 ? -15.783 11.330 -5.054 1.00 91.75 83 GLU A N 1
ATOM 673 C CA . GLU A 1 83 ? -16.015 9.936 -5.444 1.00 91.75 83 GLU A CA 1
ATOM 674 C C . GLU A 1 83 ? -15.350 8.955 -4.466 1.00 91.75 83 GLU A C 1
ATOM 676 O O . GLU A 1 83 ? -15.968 7.971 -4.053 1.00 91.75 83 GLU A O 1
ATOM 681 N N . LYS A 1 84 ? -14.104 9.234 -4.059 1.00 90.19 84 LYS A N 1
ATOM 682 C CA . LYS A 1 84 ? -13.375 8.401 -3.097 1.00 90.19 84 LYS A CA 1
ATOM 683 C C . LYS A 1 84 ? -13.995 8.489 -1.700 1.00 90.19 84 LYS A C 1
ATOM 685 O O . LYS A 1 84 ? -14.099 7.462 -1.041 1.00 90.19 84 LYS A O 1
ATOM 690 N N . GLN A 1 85 ? -14.484 9.662 -1.294 1.00 94.81 85 GLN A N 1
ATOM 691 C CA . GLN A 1 85 ? -15.234 9.855 -0.048 1.00 94.81 85 GLN A CA 1
ATOM 692 C C . GLN A 1 85 ? -16.497 8.993 -0.004 1.00 94.81 85 GLN A C 1
ATOM 694 O O . GLN A 1 85 ? -16.722 8.296 0.977 1.00 94.81 85 GLN A O 1
ATOM 699 N N . LYS A 1 86 ? -17.273 8.942 -1.095 1.00 94.81 86 LYS A N 1
ATOM 700 C CA . LYS A 1 86 ? -18.468 8.089 -1.164 1.00 94.81 86 LYS A CA 1
ATOM 701 C C . LYS A 1 86 ? -18.137 6.601 -0.993 1.00 94.81 86 LYS A C 1
ATOM 703 O O . LYS A 1 86 ? -18.844 5.903 -0.272 1.00 94.81 86 LYS A O 1
ATOM 708 N N . LYS A 1 87 ? -17.072 6.117 -1.646 1.00 93.12 87 LYS A N 1
ATOM 709 C CA . LYS A 1 87 ? -16.598 4.728 -1.490 1.00 93.12 87 LYS A CA 1
ATOM 710 C C . LYS A 1 87 ? -16.110 4.469 -0.061 1.00 93.12 87 LYS A C 1
ATOM 712 O O . LYS A 1 87 ? -16.449 3.443 0.519 1.00 93.12 87 LYS A O 1
ATOM 717 N N . PHE A 1 88 ? -15.378 5.424 0.515 1.00 94.88 88 PHE A N 1
ATOM 718 C CA . PHE A 1 88 ? -14.911 5.362 1.897 1.00 94.88 88 PHE A CA 1
ATOM 719 C C . PHE A 1 88 ? -16.070 5.270 2.883 1.00 94.88 88 PHE A C 1
ATOM 721 O O . PHE A 1 88 ? -16.056 4.397 3.736 1.00 94.88 88 PHE A O 1
ATOM 728 N N . ASP A 1 89 ? -17.084 6.126 2.761 1.00 95.75 89 ASP A N 1
ATOM 729 C CA . ASP A 1 89 ? -18.221 6.141 3.681 1.00 95.75 89 ASP A CA 1
ATOM 730 C C . ASP A 1 89 ? -18.997 4.821 3.662 1.00 95.75 89 ASP A C 1
ATOM 732 O O . ASP A 1 89 ? -19.404 4.340 4.716 1.00 95.75 89 ASP A O 1
ATOM 736 N N . GLN A 1 90 ? -19.166 4.218 2.481 1.00 95.06 90 GLN A N 1
ATOM 737 C CA . GLN A 1 90 ? -19.812 2.911 2.338 1.00 95.06 90 GLN A CA 1
ATOM 738 C C . GLN A 1 90 ? -19.019 1.804 3.038 1.00 95.06 90 GLN A C 1
ATOM 740 O O . GLN A 1 90 ? -19.600 1.030 3.792 1.00 95.06 90 GLN A O 1
ATOM 745 N N . TRP A 1 91 ? -17.706 1.753 2.810 1.00 94.88 91 TRP A N 1
ATOM 746 C CA . TRP A 1 91 ? -16.817 0.788 3.457 1.00 94.88 91 TRP A CA 1
ATOM 747 C C . TRP A 1 91 ? -16.742 1.006 4.975 1.00 94.88 91 TRP A C 1
ATOM 749 O O . TRP A 1 91 ? -16.900 0.071 5.753 1.00 94.88 91 TRP A O 1
ATOM 759 N N . TYR A 1 92 ? -16.567 2.253 5.409 1.00 95.31 92 TYR A N 1
ATOM 760 C CA . TYR A 1 92 ? -16.420 2.604 6.817 1.00 95.31 92 TYR A CA 1
ATOM 761 C C . TYR A 1 92 ? -17.677 2.257 7.611 1.00 95.31 92 TYR A C 1
ATOM 763 O O . TYR A 1 92 ? -17.581 1.733 8.711 1.00 95.31 92 TYR A O 1
ATOM 771 N N . GLU A 1 93 ? -18.868 2.506 7.065 1.00 95.75 93 GLU A N 1
ATOM 772 C CA . GLU A 1 93 ? -20.117 2.168 7.752 1.00 95.75 93 GLU A CA 1
ATOM 773 C C . GLU A 1 93 ? -20.294 0.653 7.946 1.00 95.75 93 GLU A C 1
ATOM 775 O O . GLU A 1 93 ? -20.874 0.238 8.947 1.00 95.75 93 GLU A O 1
ATOM 780 N N . GLN A 1 94 ? -19.767 -0.161 7.025 1.00 94.38 94 GLN A N 1
ATOM 781 C CA . GLN A 1 94 ? -19.798 -1.626 7.106 1.00 94.38 94 GLN A CA 1
ATOM 782 C C . GLN A 1 94 ? -18.792 -2.170 8.125 1.00 94.38 94 GLN A C 1
ATOM 784 O O . GLN A 1 94 ? -19.095 -3.124 8.836 1.00 94.38 94 GLN A O 1
ATOM 789 N N . GLU A 1 95 ? -17.617 -1.549 8.216 1.00 92.12 95 GLU A N 1
ATOM 790 C CA . GLU A 1 95 ? -16.473 -2.093 8.953 1.00 92.12 95 GLU A CA 1
ATOM 791 C C . GLU A 1 95 ? -16.197 -1.381 10.287 1.00 92.12 95 GLU A C 1
ATOM 793 O O . GLU A 1 95 ? -15.387 -1.862 11.072 1.00 92.12 95 GLU A O 1
ATOM 798 N N . LYS A 1 96 ? -16.847 -0.246 10.587 1.00 92.75 96 LYS A N 1
ATOM 799 C CA . LYS A 1 96 ? -16.527 0.600 11.759 1.00 92.75 96 LYS A CA 1
ATOM 800 C C . LYS A 1 96 ? -16.527 -0.133 13.099 1.00 92.75 96 LYS A C 1
ATOM 802 O O . LYS A 1 96 ? -15.756 0.241 13.972 1.00 92.75 96 LYS A O 1
ATOM 807 N N . CYS A 1 97 ? -17.363 -1.157 13.257 1.00 93.88 97 CYS A N 1
ATOM 808 C CA . CYS A 1 97 ? -17.477 -1.930 14.496 1.00 93.88 97 CYS A CA 1
ATOM 809 C C . CYS A 1 97 ? -16.470 -3.088 14.593 1.00 93.88 97 CYS A C 1
ATOM 811 O O . CYS A 1 97 ? -16.504 -3.836 15.568 1.00 93.88 97 CYS A O 1
ATOM 813 N N . ASN A 1 98 ? -15.603 -3.267 13.594 1.00 93.38 98 ASN A N 1
ATOM 814 C CA . ASN A 1 98 ? -14.590 -4.311 13.608 1.00 93.38 98 ASN A CA 1
ATOM 815 C C . ASN A 1 98 ? -13.381 -3.866 14.428 1.00 93.38 98 ASN A C 1
ATOM 817 O O . ASN A 1 98 ? -12.945 -2.714 14.359 1.00 93.38 98 ASN A O 1
ATOM 821 N N . THR A 1 99 ? -12.808 -4.807 15.173 1.00 94.31 99 THR A N 1
ATOM 822 C CA . THR A 1 99 ? -11.563 -4.585 15.908 1.00 94.31 99 THR A CA 1
ATOM 823 C C . THR A 1 99 ? -10.429 -4.262 14.953 1.00 94.31 99 THR A C 1
ATOM 825 O O . THR A 1 99 ? -10.300 -4.875 13.892 1.00 94.31 99 THR A O 1
ATOM 828 N N . PHE A 1 100 ? -9.569 -3.340 15.365 1.00 94.00 100 PHE A N 1
ATOM 829 C CA . PHE A 1 100 ? -8.473 -2.858 14.545 1.00 94.00 100 PHE A CA 1
ATOM 830 C C . PHE A 1 100 ? -7.132 -3.050 15.247 1.00 94.00 100 PHE A C 1
ATOM 832 O O . PHE A 1 100 ? -6.888 -2.485 16.312 1.00 94.00 100 PHE A O 1
ATOM 839 N N . CYS A 1 101 ? -6.237 -3.803 14.613 1.00 94.31 101 CYS A N 1
ATOM 840 C CA . CYS A 1 101 ? -4.837 -3.911 15.001 1.00 94.31 101 CYS A CA 1
ATOM 841 C C . CYS A 1 101 ? -3.974 -3.182 13.965 1.00 94.31 101 CYS A C 1
ATOM 843 O O . CYS A 1 101 ? -3.946 -3.559 12.789 1.00 94.31 101 CYS A O 1
ATOM 845 N N . LEU A 1 102 ? -3.254 -2.136 14.390 1.00 93.38 102 LEU A N 1
ATOM 846 C CA . LEU A 1 102 ? -2.430 -1.335 13.479 1.00 93.38 102 LEU A CA 1
ATOM 847 C C . LEU A 1 102 ? -1.326 -2.172 12.824 1.00 93.38 102 LEU A C 1
ATOM 849 O O . LEU A 1 102 ? -1.074 -2.013 11.633 1.00 93.38 102 LEU A O 1
ATOM 853 N N . ASN A 1 103 ? -0.693 -3.069 13.581 1.00 92.62 103 ASN A N 1
ATOM 854 C CA . ASN A 1 103 ? 0.414 -3.893 13.093 1.00 92.62 103 ASN A CA 1
ATOM 855 C C . ASN A 1 103 ? -0.027 -4.802 11.939 1.00 92.62 103 ASN A C 1
ATOM 857 O O . ASN A 1 103 ? 0.641 -4.867 10.908 1.00 92.62 103 ASN A O 1
ATOM 861 N N . GLU A 1 104 ? -1.169 -5.469 12.103 1.00 92.69 104 GLU A N 1
ATOM 862 C CA . GLU A 1 104 ? -1.751 -6.347 11.085 1.00 92.69 104 GLU A CA 1
ATOM 863 C C . GLU A 1 104 ? -2.187 -5.537 9.865 1.00 92.69 104 GLU A C 1
ATOM 865 O O . GLU A 1 104 ? -1.800 -5.843 8.737 1.00 92.69 104 GLU A O 1
ATOM 870 N N . ALA A 1 105 ? -2.910 -4.435 10.089 1.00 92.06 105 ALA A N 1
ATOM 871 C CA . ALA A 1 105 ? -3.361 -3.564 9.014 1.00 92.06 105 ALA A CA 1
ATOM 872 C C . ALA A 1 105 ? -2.192 -2.988 8.199 1.00 92.06 105 ALA A C 1
ATOM 874 O O . ALA A 1 105 ? -2.283 -2.928 6.972 1.00 92.06 105 ALA A O 1
ATOM 875 N N . LEU A 1 106 ? -1.103 -2.587 8.865 1.00 92.56 106 LEU A N 1
ATOM 876 C CA . LEU A 1 106 ? 0.101 -2.051 8.234 1.00 92.56 106 LEU A CA 1
ATOM 877 C C . LEU A 1 106 ? 0.846 -3.133 7.449 1.00 92.56 106 LEU A C 1
ATOM 879 O O . LEU A 1 106 ? 1.242 -2.886 6.312 1.00 92.56 106 LEU A O 1
ATOM 883 N N . ALA A 1 107 ? 1.014 -4.328 8.021 1.00 92.38 107 ALA A N 1
ATOM 884 C CA . ALA A 1 107 ? 1.664 -5.444 7.340 1.00 92.38 107 ALA A CA 1
ATOM 885 C C . ALA A 1 107 ? 0.909 -5.838 6.063 1.00 92.38 107 ALA A C 1
ATOM 887 O O . ALA A 1 107 ? 1.516 -5.961 4.999 1.00 92.38 107 ALA A O 1
ATOM 888 N N . GLU A 1 108 ? -0.415 -5.969 6.146 1.00 91.69 108 GLU A N 1
ATOM 889 C CA . GLU A 1 108 ? -1.261 -6.289 4.995 1.00 91.69 108 GLU A CA 1
ATOM 890 C C . GLU A 1 108 ? -1.246 -5.185 3.933 1.00 91.69 108 GLU A C 1
ATOM 892 O O . GLU A 1 1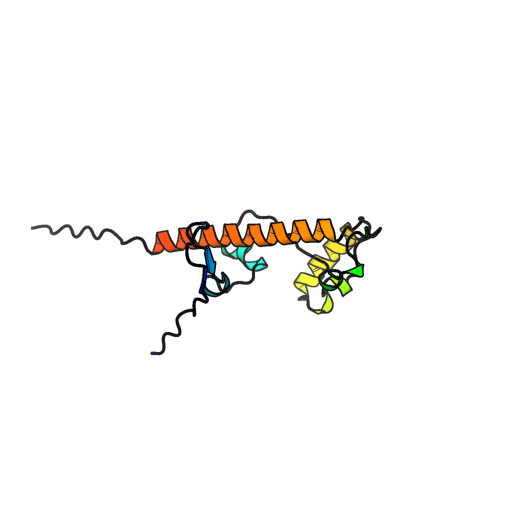08 ? -1.155 -5.483 2.743 1.00 91.69 108 GLU A O 1
ATOM 897 N N . TYR A 1 109 ? -1.309 -3.915 4.348 1.00 91.88 109 TYR A N 1
ATOM 898 C CA . TYR A 1 109 ? -1.250 -2.777 3.431 1.00 91.88 109 TYR A CA 1
ATOM 899 C C . TYR A 1 109 ? 0.089 -2.738 2.679 1.00 91.88 109 TYR A C 1
ATOM 901 O O . TYR A 1 109 ? 0.112 -2.685 1.452 1.00 91.88 109 TYR A O 1
ATOM 909 N N . CYS A 1 110 ? 1.209 -2.863 3.397 1.00 91.38 110 CYS A N 1
ATOM 910 C CA . CYS A 1 110 ? 2.541 -2.909 2.796 1.00 91.38 110 CYS A CA 1
ATOM 911 C C . CYS A 1 110 ? 2.711 -4.103 1.848 1.00 91.38 110 CYS A C 1
ATOM 913 O O . CYS A 1 110 ? 3.307 -3.960 0.780 1.00 91.38 110 CYS A O 1
ATOM 915 N N . LEU A 1 111 ? 2.192 -5.279 2.216 1.00 92.75 111 LEU A N 1
ATOM 916 C CA . LEU A 1 111 ? 2.241 -6.462 1.360 1.00 92.75 111 LEU A CA 1
ATOM 917 C C . LEU A 1 111 ? 1.460 -6.238 0.058 1.00 92.75 111 LEU A C 1
ATOM 919 O O . LEU A 1 111 ? 1.964 -6.567 -1.015 1.00 92.75 111 LEU A O 1
ATOM 923 N N . ASN A 1 112 ? 0.264 -5.648 0.147 1.00 92.50 112 ASN A N 1
ATOM 924 C CA . ASN A 1 112 ? -0.565 -5.330 -1.014 1.00 92.50 112 ASN A CA 1
ATOM 925 C C . ASN A 1 112 ? 0.130 -4.323 -1.943 1.00 92.50 112 ASN A C 1
ATOM 927 O O . ASN A 1 112 ? 0.231 -4.578 -3.141 1.00 92.50 112 ASN A O 1
ATOM 931 N N . ASP A 1 113 ? 0.699 -3.246 -1.396 1.00 91.44 113 ASP A N 1
ATOM 932 C CA . ASP A 1 113 ? 1.442 -2.236 -2.159 1.00 91.44 113 ASP A CA 1
ATOM 933 C C . ASP A 1 113 ? 2.646 -2.843 -2.903 1.00 91.44 113 ASP A C 1
ATOM 935 O O . ASP A 1 113 ? 2.853 -2.587 -4.095 1.00 91.44 113 ASP A O 1
ATOM 939 N N . VAL A 1 114 ? 3.426 -3.698 -2.229 1.00 92.19 114 VAL A N 1
ATOM 940 C CA . VAL A 1 114 ? 4.569 -4.397 -2.844 1.00 92.19 114 VAL A CA 1
ATOM 941 C C . VAL A 1 114 ? 4.106 -5.360 -3.935 1.00 92.19 114 VAL A C 1
ATOM 943 O O . VAL A 1 114 ? 4.746 -5.439 -4.988 1.00 92.19 114 VAL A O 1
ATOM 946 N N . GLN A 1 115 ? 3.000 -6.073 -3.718 1.00 93.56 115 GLN A N 1
ATOM 947 C CA . GLN A 1 115 ? 2.436 -6.989 -4.706 1.00 93.56 115 GLN A CA 1
ATOM 948 C C . GLN A 1 115 ? 1.972 -6.235 -5.957 1.00 93.56 115 GLN A C 1
ATOM 950 O O . GLN A 1 115 ? 2.371 -6.602 -7.062 1.00 93.56 115 GLN A O 1
ATOM 955 N N . ILE A 1 116 ? 1.209 -5.147 -5.792 1.00 92.06 116 ILE A N 1
ATOM 956 C CA . ILE A 1 116 ? 0.760 -4.297 -6.904 1.00 92.06 116 ILE A C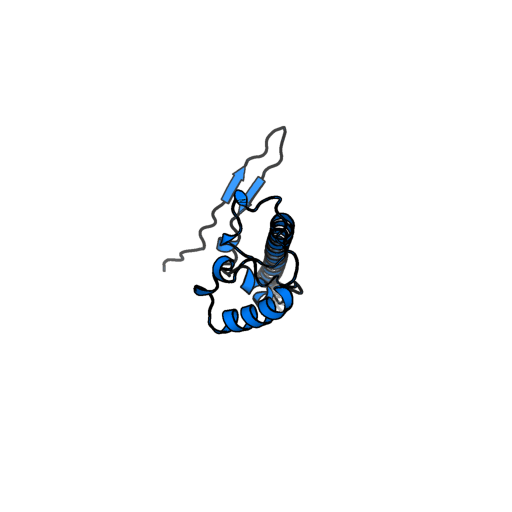A 1
ATOM 957 C C . ILE A 1 116 ? 1.966 -3.791 -7.693 1.00 92.06 116 ILE A C 1
ATOM 959 O O . ILE A 1 116 ? 2.001 -3.920 -8.917 1.00 92.06 116 ILE A O 1
ATOM 963 N N . LEU A 1 117 ? 2.978 -3.251 -7.007 1.00 92.38 117 LEU A N 1
ATOM 964 C CA . LEU A 1 117 ? 4.159 -2.715 -7.674 1.00 92.38 117 LEU A CA 1
ATOM 965 C C . LEU A 1 117 ? 4.926 -3.798 -8.446 1.00 92.38 117 LEU A C 1
ATOM 967 O O . LEU A 1 117 ? 5.373 -3.557 -9.567 1.00 92.38 117 LEU A O 1
ATOM 971 N N . THR A 1 118 ? 5.078 -4.984 -7.858 1.00 92.81 118 THR A N 1
ATOM 972 C CA . THR A 1 118 ? 5.818 -6.096 -8.467 1.00 92.81 118 THR A CA 1
ATOM 973 C C . THR A 1 118 ? 5.135 -6.577 -9.742 1.00 92.81 118 THR A C 1
ATOM 975 O O . THR A 1 118 ? 5.768 -6.618 -10.798 1.00 92.81 118 THR A O 1
ATOM 978 N N . GLU A 1 119 ? 3.838 -6.871 -9.672 1.00 93.62 119 GLU A N 1
ATOM 979 C CA . GLU A 1 119 ? 3.057 -7.346 -10.817 1.00 93.62 119 GLU A CA 1
ATOM 980 C C . GLU A 1 119 ? 2.976 -6.284 -11.923 1.00 93.62 119 GLU A C 1
ATOM 982 O O . GLU A 1 119 ? 3.164 -6.589 -13.103 1.00 93.62 119 GLU A O 1
ATOM 987 N N . ALA A 1 120 ? 2.809 -5.009 -11.557 1.00 92.56 120 ALA A N 1
ATOM 988 C CA . ALA A 1 120 ? 2.803 -3.910 -12.518 1.00 92.56 120 ALA A CA 1
ATOM 989 C C . ALA A 1 120 ? 4.136 -3.789 -13.273 1.00 92.56 120 ALA A C 1
ATOM 991 O O . ALA A 1 120 ? 4.155 -3.590 -14.488 1.00 92.56 120 ALA A O 1
ATOM 992 N N . LEU A 1 121 ? 5.267 -3.923 -12.572 1.00 91.62 121 LEU A N 1
ATOM 993 C CA . LEU A 1 121 ? 6.593 -3.852 -13.188 1.00 91.62 121 LEU A CA 1
ATOM 994 C C . LEU A 1 121 ? 6.887 -5.062 -14.083 1.00 91.62 121 LEU A C 1
ATOM 996 O O . LEU A 1 121 ? 7.533 -4.898 -15.123 1.00 91.62 121 LEU A O 1
ATOM 1000 N N . LEU A 1 122 ? 6.408 -6.254 -13.718 1.00 92.38 122 LEU A N 1
ATOM 1001 C CA . LEU A 1 122 ? 6.484 -7.440 -14.574 1.00 92.38 122 LEU A CA 1
ATOM 1002 C C . LEU A 1 122 ? 5.664 -7.241 -15.854 1.00 92.38 122 LEU A C 1
ATOM 1004 O O . LEU A 1 122 ? 6.210 -7.367 -16.951 1.00 92.38 122 LEU A O 1
ATOM 1008 N N . ALA A 1 123 ? 4.407 -6.807 -15.728 1.00 92.25 123 ALA A N 1
ATOM 1009 C CA . ALA A 1 123 ? 3.541 -6.515 -16.868 1.00 92.25 123 ALA A CA 1
ATOM 1010 C C . ALA A 1 123 ? 4.124 -5.419 -17.778 1.00 92.25 123 ALA A C 1
ATOM 1012 O O . ALA A 1 123 ? 4.098 -5.534 -19.008 1.00 92.25 123 ALA A O 1
ATOM 1013 N N . PHE A 1 124 ? 4.698 -4.364 -17.190 1.00 90.75 124 PHE A N 1
ATOM 1014 C CA . PHE A 1 124 ? 5.402 -3.321 -17.933 1.00 90.75 124 PHE A CA 1
ATOM 1015 C C . PHE A 1 124 ? 6.588 -3.889 -18.716 1.00 90.75 124 PHE A C 1
ATOM 1017 O O . PHE A 1 124 ? 6.736 -3.601 -19.905 1.00 90.75 124 PHE A O 1
ATOM 1024 N N . ARG A 1 125 ? 7.431 -4.701 -18.066 1.00 90.00 125 ARG A N 1
ATOM 1025 C CA . ARG A 1 125 ? 8.600 -5.325 -18.696 1.00 90.00 125 ARG A CA 1
ATOM 1026 C C . ARG A 1 125 ? 8.186 -6.190 -19.881 1.00 90.00 125 ARG A C 1
ATOM 1028 O O . ARG A 1 125 ? 8.805 -6.079 -20.938 1.00 90.00 125 ARG A O 1
ATOM 1035 N N . ASP A 1 126 ? 7.163 -7.018 -19.724 1.00 91.44 126 ASP A N 1
ATOM 1036 C CA . ASP A 1 126 ? 6.718 -7.932 -20.775 1.00 91.44 126 ASP A CA 1
ATOM 1037 C C . ASP A 1 126 ? 6.197 -7.166 -21.993 1.00 91.44 126 ASP A C 1
ATOM 1039 O O . ASP A 1 126 ? 6.665 -7.396 -23.113 1.00 91.44 126 ASP A O 1
ATOM 1043 N N . LYS A 1 127 ? 5.342 -6.158 -21.771 1.00 89.56 127 LYS A N 1
ATOM 1044 C CA . LYS A 1 127 ? 4.867 -5.257 -22.834 1.00 89.56 127 LYS A CA 1
ATOM 1045 C C . LYS A 1 127 ? 6.021 -4.509 -23.508 1.00 89.56 127 LYS A C 1
ATOM 1047 O O . LYS A 1 127 ? 6.059 -4.390 -24.732 1.00 89.56 127 LYS A O 1
ATOM 1052 N N . PHE A 1 128 ? 6.991 -4.019 -22.734 1.00 88.88 128 PHE A N 1
ATOM 1053 C CA . PHE A 1 128 ? 8.153 -3.315 -23.278 1.00 88.88 128 PHE A CA 1
ATOM 1054 C C . PHE A 1 128 ? 9.004 -4.223 -24.177 1.00 88.88 128 PHE A C 1
ATOM 1056 O O . PHE A 1 128 ? 9.424 -3.809 -25.261 1.00 88.88 128 PHE A O 1
ATOM 1063 N N . MET A 1 129 ? 9.240 -5.465 -23.751 1.00 89.00 129 MET A N 1
ATOM 1064 C CA . MET A 1 129 ? 9.998 -6.453 -24.520 1.00 89.00 129 MET A CA 1
ATOM 1065 C C . MET A 1 129 ? 9.259 -6.889 -25.787 1.00 89.00 129 MET A C 1
ATOM 1067 O O . MET A 1 129 ? 9.902 -7.081 -26.818 1.00 89.00 129 MET A O 1
ATOM 1071 N N . GLU A 1 130 ? 7.932 -7.016 -25.739 1.00 90.44 130 GLU A N 1
ATOM 1072 C CA . GLU A 1 130 ? 7.103 -7.313 -26.909 1.00 90.44 130 GLU A CA 1
ATOM 1073 C C . GLU A 1 130 ? 7.228 -6.222 -27.981 1.00 90.44 130 GLU A C 1
ATOM 1075 O O . GLU A 1 130 ? 7.530 -6.520 -29.137 1.00 90.44 130 GLU A O 1
ATOM 1080 N N . ILE A 1 131 ? 7.080 -4.953 -27.586 1.00 88.12 131 ILE A N 1
ATOM 1081 C CA . ILE A 1 131 ? 7.167 -3.799 -28.495 1.00 88.12 131 ILE A CA 1
ATOM 1082 C C . ILE A 1 131 ? 8.586 -3.635 -29.055 1.00 88.12 131 ILE A C 1
ATOM 1084 O O . ILE A 1 131 ? 8.763 -3.243 -30.210 1.00 88.12 131 ILE A O 1
ATOM 1088 N N . SER A 1 132 ? 9.603 -3.939 -28.246 1.00 85.31 132 SER A N 1
ATOM 1089 C CA . SER A 1 132 ? 11.012 -3.752 -28.608 1.00 85.31 132 SER A CA 1
ATOM 1090 C C . SER A 1 132 ? 11.602 -4.911 -29.417 1.00 85.31 132 SER A C 1
ATOM 1092 O O . SER A 1 132 ? 12.755 -4.819 -29.846 1.00 85.31 132 SER A O 1
ATOM 109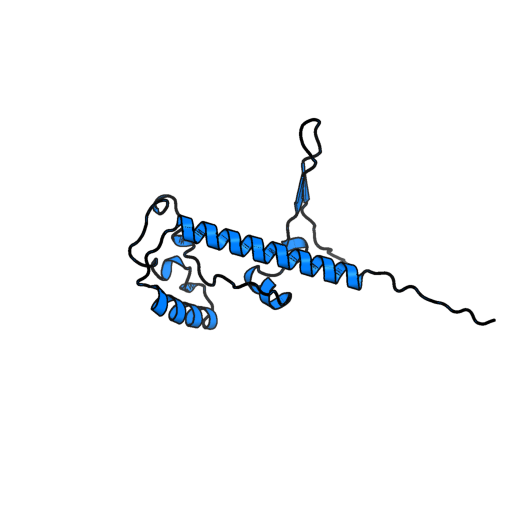4 N N . ARG A 1 133 ? 10.858 -6.006 -29.646 1.00 81.88 133 ARG A N 1
ATOM 1095 C CA . ARG A 1 133 ? 11.343 -7.110 -30.486 1.00 81.88 133 ARG A CA 1
ATOM 1096 C C . ARG A 1 133 ? 11.550 -6.615 -31.925 1.00 81.88 133 ARG A C 1
ATOM 1098 O O . ARG A 1 133 ? 10.606 -6.114 -32.541 1.00 81.88 133 ARG A O 1
ATOM 1105 N N . PRO A 1 134 ? 12.753 -6.777 -32.505 1.00 72.69 134 PRO A N 1
ATOM 1106 C CA . PRO A 1 134 ? 12.977 -6.418 -33.895 1.00 72.69 134 PRO A CA 1
ATOM 1107 C C . PRO A 1 134 ? 12.071 -7.269 -34.790 1.00 72.69 134 PRO A C 1
ATOM 1109 O O . PRO A 1 134 ? 12.111 -8.499 -34.749 1.00 72.69 134 PRO A O 1
ATOM 1112 N N . LYS A 1 135 ? 11.241 -6.615 -35.613 1.00 66.44 135 LYS A N 1
ATOM 1113 C CA . LYS A 1 135 ? 10.520 -7.301 -36.688 1.00 66.44 135 LYS A CA 1
ATOM 1114 C C . LYS A 1 135 ? 11.572 -7.867 -37.636 1.00 66.44 135 LYS A C 1
ATOM 1116 O O . LYS A 1 135 ? 12.279 -7.096 -38.285 1.00 66.44 135 LYS A O 1
ATOM 1121 N N . ASN A 1 136 ? 11.683 -9.192 -37.713 1.00 57.03 136 ASN A N 1
ATOM 1122 C CA . ASN A 1 136 ? 12.478 -9.853 -38.741 1.00 57.03 136 ASN A CA 1
ATOM 1123 C C . ASN A 1 136 ? 11.934 -9.417 -40.101 1.00 57.03 136 ASN A C 1
ATOM 1125 O O . ASN A 1 136 ? 10.899 -9.895 -40.560 1.00 57.03 136 ASN A O 1
ATOM 1129 N N . ASN A 1 137 ? 12.618 -8.456 -40.713 1.00 51.06 137 ASN A N 1
ATOM 1130 C CA . ASN A 1 137 ? 12.303 -7.954 -42.032 1.00 51.06 137 ASN A CA 1
ATOM 1131 C C . ASN A 1 137 ? 12.712 -9.052 -43.017 1.00 51.06 137 ASN A C 1
ATOM 1133 O O . ASN A 1 137 ? 13.853 -9.098 -43.476 1.00 51.06 137 ASN A O 1
ATOM 1137 N N . THR A 1 138 ? 11.801 -9.976 -43.317 1.00 49.41 138 THR A N 1
ATOM 1138 C CA . THR A 1 138 ? 11.920 -10.861 -44.476 1.00 49.41 138 THR A CA 1
ATOM 1139 C C . THR A 1 138 ? 11.779 -9.993 -45.723 1.00 49.41 138 THR A C 1
ATOM 1141 O O . THR A 1 138 ? 10.736 -9.920 -46.365 1.00 49.41 138 THR A O 1
ATOM 1144 N N . ARG A 1 139 ? 12.862 -9.298 -46.084 1.00 48.56 139 ARG A N 1
ATOM 1145 C CA . ARG A 1 139 ? 13.067 -8.843 -47.456 1.00 48.56 139 ARG A CA 1
ATOM 1146 C C . ARG A 1 139 ? 13.345 -10.089 -48.288 1.00 48.56 139 ARG A C 1
ATOM 1148 O O . ARG A 1 139 ? 14.491 -10.479 -48.480 1.00 48.56 139 ARG A O 1
ATOM 1155 N N . SER A 1 140 ? 12.274 -10.722 -48.757 1.00 47.12 140 SER A N 1
ATOM 1156 C CA . SER A 1 140 ? 12.327 -11.594 -49.925 1.00 47.12 140 SER A CA 1
ATOM 1157 C C . SER A 1 140 ? 12.725 -10.722 -51.116 1.00 47.12 140 SER A C 1
ATOM 1159 O O . SER A 1 140 ? 11.865 -10.140 -51.777 1.00 47.12 140 SER A O 1
ATOM 1161 N N . PHE A 1 141 ? 14.025 -10.611 -51.382 1.00 50.50 141 PHE A N 1
ATOM 1162 C CA . PHE A 1 141 ? 14.504 -10.218 -52.701 1.00 50.50 141 PHE A CA 1
ATOM 1163 C C . PHE A 1 141 ? 14.095 -11.333 -53.667 1.00 50.50 141 PHE A C 1
ATOM 1165 O O . PHE A 1 141 ? 14.688 -12.408 -53.669 1.00 50.50 141 PHE A O 1
ATOM 1172 N N . ARG A 1 142 ? 13.018 -11.107 -54.426 1.00 46.78 142 ARG A N 1
ATOM 1173 C CA . ARG A 1 142 ? 12.755 -11.884 -55.639 1.00 46.78 142 ARG A CA 1
ATOM 1174 C C . ARG A 1 142 ? 13.666 -11.336 -56.737 1.00 46.78 142 ARG A C 1
ATOM 1176 O O . ARG A 1 142 ? 13.764 -10.117 -56.875 1.00 46.78 142 ARG A O 1
ATOM 1183 N N . HIS A 1 143 ? 14.358 -12.269 -57.389 1.00 51.12 143 HIS A N 1
ATOM 1184 C CA . HIS A 1 143 ? 15.266 -12.085 -58.519 1.00 51.12 143 HIS A CA 1
ATOM 1185 C C . HIS A 1 143 ? 14.633 -11.339 -59.690 1.00 51.12 143 HIS A C 1
ATOM 1187 O O . HIS A 1 143 ? 13.412 -11.521 -59.904 1.00 51.12 143 HIS A O 1
#

Secondary structure (DSSP, 8-state):
---------EEEE---SSS--EEEE-GGGT--S-HHHHHHHHT----------GGG-SGGGTT-EESSPPPGGGGTGGGS-HHHHHHHHHHHHHHTTS-EEHHHHHHHHHHHHHHHHHHHHHHHHHHHHHHHS----------

InterPro domains:
  IPR004868 DNA-directed DNA polymerase, family B, mitochondria/virus [PF03175] (15-130)
  IPR012337 Ribonuclease H-like superfamily [SSF53098] (2-130)
  IPR036397 Ribonuclease H superfamily [G3DSA:3.30.420.10] (1-81)